Protein AF-A0AAV5K0D1-F1 (afdb_monomer_lite)

Sequence (160 aa):
MSKRVLFLLLCLNVVSYLVIAEPQTCPADLGRKCTDDSGEWEGEFFPGIPKIKYEGPPSKNPLAYKWYNAEEVILGKKMKDWLRFSVAFWHTFRGTGVDPFGAPTKYWPWEDGTNSLAMAKRRMRANFEFINKLGVDRWCFHDRDIAPDGKTLEVVKFNI

pLDDT: mean 83.52, std 20.27, range [37.0, 98.69]

Structure (mmCIF, N/CA/C/O backbone):
data_AF-A0AAV5K0D1-F1
#
_entry.id   AF-A0AAV5K0D1-F1
#
loop_
_atom_site.group_PDB
_atom_site.id
_atom_site.type_symbol
_atom_site.label_atom_id
_atom_site.label_alt_id
_atom_site.label_comp_id
_atom_site.label_asym_id
_atom_site.label_entity_id
_atom_site.label_seq_id
_atom_site.pdbx_PDB_ins_code
_atom_site.Cartn_x
_atom_site.Cartn_y
_atom_site.Cartn_z
_atom_site.occupancy
_atom_site.B_iso_or_equiv
_atom_site.auth_seq_id
_atom_site.auth_comp_id
_atom_site.auth_asym_id
_atom_site.auth_atom_id
_atom_site.pdbx_PDB_model_num
ATOM 1 N N . MET A 1 1 ? 34.242 -46.306 -30.121 1.00 53.66 1 MET A N 1
ATOM 2 C CA . MET A 1 1 ? 33.202 -45.588 -29.347 1.00 53.66 1 MET A CA 1
ATOM 3 C C . MET A 1 1 ? 32.221 -44.964 -30.331 1.00 53.66 1 MET A C 1
ATOM 5 O O . MET A 1 1 ? 32.626 -44.155 -31.153 1.00 53.66 1 MET A O 1
ATOM 9 N N . SER A 1 2 ? 30.987 -45.471 -30.375 1.00 57.00 2 SER A N 1
ATOM 10 C CA . SER A 1 2 ? 30.043 -45.241 -31.480 1.00 57.00 2 SER A CA 1
ATOM 11 C C . SER A 1 2 ? 29.502 -43.808 -31.495 1.00 57.00 2 SER A C 1
ATOM 13 O O . SER A 1 2 ? 29.051 -43.318 -30.462 1.00 57.00 2 SER A O 1
ATOM 15 N N . LYS A 1 3 ? 29.469 -43.169 -32.676 1.00 55.19 3 LYS A N 1
ATOM 16 C CA . LYS A 1 3 ? 28.874 -41.836 -32.927 1.00 55.19 3 LYS A CA 1
ATOM 17 C C . LYS A 1 3 ? 27.436 -41.698 -32.387 1.00 55.19 3 LYS A C 1
ATOM 19 O O . LYS A 1 3 ? 26.995 -40.591 -32.103 1.00 55.19 3 LYS A O 1
ATOM 24 N N . ARG A 1 4 ? 26.735 -42.821 -32.179 1.00 58.31 4 ARG A N 1
ATOM 25 C CA . ARG A 1 4 ? 25.405 -42.881 -31.551 1.00 58.31 4 ARG A CA 1
ATOM 26 C C . ARG A 1 4 ? 25.408 -42.475 -30.071 1.00 58.31 4 ARG A C 1
ATOM 28 O O . ARG A 1 4 ? 24.464 -41.833 -29.635 1.00 58.31 4 ARG A O 1
ATOM 35 N N . VAL A 1 5 ? 26.468 -42.784 -29.319 1.00 61.69 5 VAL A N 1
ATOM 36 C CA . VAL A 1 5 ? 26.582 -42.435 -27.887 1.00 61.69 5 VAL A CA 1
ATOM 37 C C . VAL A 1 5 ? 26.855 -40.939 -27.707 1.00 61.69 5 VAL A C 1
ATOM 39 O O . VAL A 1 5 ? 26.277 -40.311 -26.827 1.00 61.69 5 VAL A O 1
ATOM 42 N N . LEU A 1 6 ? 27.667 -40.348 -28.591 1.00 56.22 6 LEU A N 1
ATOM 43 C CA . LEU A 1 6 ? 27.947 -38.909 -28.580 1.00 56.22 6 LEU A CA 1
ATOM 44 C C . LEU A 1 6 ? 26.707 -38.079 -28.957 1.00 56.22 6 LEU A C 1
ATOM 46 O O . LEU A 1 6 ? 26.465 -37.040 -28.355 1.00 56.22 6 LEU A O 1
ATOM 50 N N . PHE A 1 7 ? 25.892 -38.561 -29.902 1.00 58.22 7 PHE A N 1
ATOM 51 C CA . PHE A 1 7 ? 24.636 -37.905 -30.280 1.00 58.22 7 PHE A CA 1
ATOM 52 C C . PHE A 1 7 ? 23.588 -37.973 -29.157 1.00 58.22 7 PHE A C 1
ATOM 54 O O . PHE A 1 7 ? 22.940 -36.976 -28.866 1.00 58.22 7 PHE A O 1
ATOM 61 N N . LEU A 1 8 ? 23.485 -39.110 -28.459 1.00 57.81 8 LEU A N 1
ATOM 62 C CA . LEU A 1 8 ? 22.631 -39.259 -27.273 1.00 57.81 8 LEU A CA 1
ATOM 63 C C . LEU A 1 8 ? 23.050 -38.325 -26.126 1.00 57.81 8 LEU A C 1
ATOM 65 O O . LEU A 1 8 ? 22.187 -37.709 -25.510 1.00 57.81 8 LEU A O 1
ATOM 69 N N . LEU A 1 9 ? 24.354 -38.164 -25.879 1.00 56.16 9 LEU A N 1
ATOM 70 C CA . LEU A 1 9 ? 24.883 -37.226 -24.877 1.00 56.16 9 LEU A CA 1
ATOM 71 C C . LEU A 1 9 ? 24.667 -35.753 -25.261 1.00 56.16 9 LEU A C 1
ATOM 73 O O . LEU A 1 9 ? 24.424 -34.926 -24.381 1.00 56.16 9 LEU A O 1
ATOM 77 N N . LEU A 1 10 ? 24.712 -35.418 -26.556 1.00 54.47 10 LEU A N 1
ATOM 78 C CA . LEU A 1 10 ? 24.355 -34.083 -27.047 1.00 54.47 10 LEU A CA 1
ATOM 79 C C . LEU A 1 10 ? 22.852 -33.812 -26.898 1.00 54.47 10 LEU A C 1
ATOM 81 O O . LEU A 1 10 ? 22.482 -32.746 -26.418 1.00 54.47 10 LEU A O 1
ATOM 85 N N . CYS A 1 11 ? 21.987 -34.776 -27.228 1.00 55.19 11 CYS A N 1
ATOM 86 C CA . CYS A 1 11 ? 20.545 -34.645 -27.012 1.00 55.19 11 CYS A CA 1
ATOM 87 C C . CYS A 1 11 ? 20.199 -34.512 -25.521 1.00 55.19 11 CYS A C 1
ATOM 89 O O . CYS A 1 11 ? 19.391 -33.661 -25.175 1.00 55.19 11 CYS A O 1
ATOM 91 N N . LEU A 1 12 ? 20.847 -35.277 -24.635 1.00 49.97 12 LEU A N 1
ATOM 92 C CA . LEU A 1 12 ? 20.669 -35.166 -23.180 1.00 49.97 12 LEU A CA 1
ATOM 93 C C . LEU A 1 12 ? 21.070 -33.786 -22.637 1.00 49.97 12 LEU A C 1
ATOM 95 O O . LEU A 1 12 ? 20.347 -33.247 -21.806 1.00 49.97 12 LEU A O 1
ATOM 99 N N . ASN A 1 13 ? 22.149 -33.183 -23.154 1.00 44.66 13 ASN A N 1
ATOM 100 C CA . ASN A 1 13 ? 22.523 -31.810 -22.795 1.00 44.66 13 ASN A CA 1
ATOM 101 C C . ASN A 1 13 ? 21.524 -30.768 -23.324 1.00 44.66 13 ASN A C 1
ATOM 103 O O . ASN A 1 13 ? 21.243 -29.795 -22.632 1.00 44.66 13 ASN A O 1
ATOM 107 N N . VAL A 1 14 ? 20.945 -30.973 -24.514 1.00 46.25 14 VAL A N 1
ATOM 108 C CA . VAL A 1 14 ? 19.903 -30.082 -25.062 1.00 46.25 14 VAL A CA 1
ATOM 109 C C . VAL A 1 14 ? 18.598 -30.187 -24.260 1.00 46.25 14 VAL A C 1
ATOM 111 O O . VAL A 1 14 ? 17.937 -29.174 -24.046 1.00 46.25 14 VAL A O 1
ATOM 114 N N . VAL A 1 15 ? 18.248 -31.372 -23.746 1.00 43.84 15 VAL A N 1
ATOM 115 C CA . VAL A 1 15 ? 17.055 -31.553 -22.897 1.00 43.84 15 VAL A CA 1
ATOM 116 C C . VAL A 1 15 ? 17.243 -30.951 -21.497 1.00 43.84 15 VAL A C 1
ATOM 118 O O . VAL A 1 15 ? 16.281 -30.440 -20.928 1.00 43.84 15 VAL A O 1
ATOM 121 N N . SER A 1 16 ? 18.463 -30.902 -20.953 1.00 40.19 16 SER A N 1
ATOM 122 C CA . SER A 1 16 ? 18.715 -30.247 -19.659 1.00 40.19 16 SER A CA 1
ATOM 123 C C . SER A 1 16 ? 18.693 -28.710 -19.699 1.00 40.19 16 SER A C 1
ATOM 125 O O . SER A 1 16 ? 18.704 -28.089 -18.641 1.00 40.19 16 SER A O 1
ATOM 127 N N . TYR A 1 17 ? 18.598 -28.084 -20.880 1.00 37.00 17 TYR A N 1
ATOM 128 C CA . TYR A 1 17 ? 18.361 -26.636 -21.011 1.00 37.00 17 TYR A CA 1
ATOM 129 C C . TYR A 1 17 ? 16.872 -26.248 -21.079 1.00 37.00 17 TYR A C 1
ATOM 131 O O . TYR A 1 17 ? 16.560 -25.066 -21.193 1.00 37.00 17 TYR A O 1
ATOM 139 N N . LEU A 1 18 ? 15.941 -27.205 -20.989 1.00 40.44 18 LEU A N 1
ATOM 140 C CA . LEU A 1 18 ? 14.499 -26.954 -21.138 1.00 40.44 18 LEU A CA 1
ATOM 141 C C . LEU A 1 18 ? 13.731 -26.713 -19.827 1.00 40.44 18 LEU A C 1
ATOM 143 O O . LEU A 1 18 ? 12.504 -26.701 -19.843 1.00 40.44 18 LEU A O 1
ATOM 147 N N . VAL A 1 19 ? 14.408 -26.481 -18.698 1.00 46.19 19 VAL A N 1
ATOM 148 C CA . VAL A 1 19 ? 13.727 -26.171 -17.428 1.00 46.19 19 VAL A CA 1
ATOM 149 C C . VAL A 1 19 ? 14.416 -25.023 -16.697 1.00 46.19 19 VAL A C 1
ATOM 151 O O . VAL A 1 19 ? 15.025 -25.221 -15.655 1.00 46.19 19 VAL A O 1
ATOM 154 N N . ILE A 1 20 ? 14.309 -23.804 -17.230 1.00 45.50 20 ILE A N 1
ATOM 155 C CA . ILE A 1 20 ? 14.331 -22.590 -16.401 1.00 45.50 20 ILE A CA 1
ATOM 156 C C . ILE A 1 20 ? 13.310 -21.601 -16.970 1.00 45.50 20 ILE A C 1
ATOM 158 O O . ILE A 1 20 ? 13.575 -20.967 -17.987 1.00 45.50 20 ILE A O 1
ATOM 162 N N . ALA A 1 21 ? 12.151 -21.509 -16.309 1.00 41.06 21 ALA A N 1
ATOM 163 C CA . ALA A 1 21 ? 11.478 -20.266 -15.903 1.00 41.06 21 ALA A CA 1
ATOM 164 C C . ALA A 1 21 ? 10.037 -20.584 -15.443 1.00 41.06 21 ALA A C 1
ATOM 166 O O . ALA A 1 21 ? 9.088 -20.459 -16.212 1.00 41.06 21 ALA A O 1
ATOM 167 N N . GLU A 1 22 ? 9.852 -20.998 -14.188 1.00 46.78 22 GLU A N 1
ATOM 168 C CA . GLU A 1 22 ? 8.573 -20.742 -13.507 1.00 46.78 22 GLU A CA 1
ATOM 169 C C . GLU A 1 22 ? 8.584 -19.308 -12.940 1.00 46.78 22 GLU A C 1
ATOM 171 O O . GLU A 1 22 ? 9.651 -18.850 -12.517 1.00 46.78 22 GLU A O 1
ATOM 176 N N . PRO A 1 23 ? 7.431 -18.629 -12.779 1.00 42.94 23 PRO A N 1
ATOM 177 C CA . PRO A 1 23 ? 6.163 -18.766 -13.501 1.00 42.94 23 PRO A CA 1
ATOM 178 C C . PRO A 1 23 ? 5.678 -17.420 -14.090 1.00 42.94 23 PRO A C 1
ATOM 180 O O . PRO A 1 23 ? 6.093 -16.341 -13.668 1.00 42.94 23 PRO A O 1
ATOM 183 N N . GLN A 1 24 ? 4.743 -17.472 -15.048 1.00 46.12 24 GLN A N 1
ATOM 184 C CA . GLN A 1 24 ? 3.956 -16.301 -15.459 1.00 46.12 24 GLN A CA 1
ATOM 185 C C . GLN A 1 24 ? 3.252 -15.696 -14.238 1.00 46.12 24 GLN A C 1
ATOM 187 O O . GLN A 1 24 ? 2.357 -16.309 -13.658 1.00 46.12 24 GLN A O 1
ATOM 192 N N . THR A 1 25 ? 3.610 -14.481 -13.850 1.00 47.53 25 THR A N 1
ATOM 193 C CA . THR A 1 25 ? 2.955 -13.780 -12.744 1.00 47.53 25 THR A CA 1
ATOM 194 C C . THR A 1 25 ? 1.712 -13.025 -13.221 1.00 47.53 25 THR A C 1
ATOM 196 O O . THR A 1 25 ? 1.707 -11.810 -13.402 1.00 47.53 25 THR A O 1
ATOM 199 N N . CYS A 1 26 ? 0.603 -13.751 -13.352 1.00 53.09 26 CYS A N 1
ATOM 200 C CA . CYS A 1 26 ? -0.760 -13.266 -13.079 1.00 53.09 26 CYS A CA 1
ATOM 201 C C . CYS A 1 26 ? -1.653 -14.482 -12.777 1.00 53.09 26 CYS A C 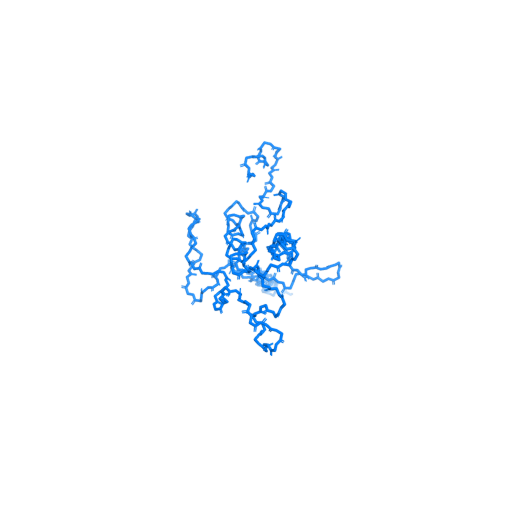1
ATOM 203 O O . CYS A 1 26 ? -1.458 -15.480 -13.468 1.00 53.09 26 CYS A O 1
ATOM 205 N N . PRO A 1 27 ? -2.691 -14.427 -11.912 1.00 47.50 27 PRO A N 1
ATOM 206 C CA . PRO A 1 27 ? -3.287 -13.266 -11.235 1.00 47.50 27 PRO A CA 1
ATOM 207 C C . PRO A 1 27 ? -3.487 -13.485 -9.718 1.00 47.50 27 PRO A C 1
ATOM 209 O O . PRO A 1 27 ? -3.184 -14.542 -9.174 1.00 47.50 27 PRO A O 1
ATOM 212 N N . ALA A 1 28 ? -4.058 -12.481 -9.045 1.00 48.06 28 ALA A N 1
ATOM 213 C CA . ALA A 1 28 ? -4.620 -12.609 -7.697 1.00 48.06 28 ALA A CA 1
ATOM 214 C C . ALA A 1 28 ? -6.065 -13.180 -7.690 1.00 48.06 28 ALA A C 1
ATOM 216 O O . ALA A 1 28 ? -6.745 -13.125 -6.675 1.00 48.06 28 ALA A O 1
ATOM 217 N N . ASP A 1 29 ? -6.529 -13.774 -8.794 1.00 43.62 29 ASP A N 1
ATOM 218 C CA . ASP A 1 29 ? -7.750 -14.589 -8.857 1.00 43.62 29 ASP A CA 1
ATOM 219 C C . ASP A 1 29 ? -7.526 -15.770 -9.819 1.00 43.62 29 ASP A C 1
ATOM 221 O O . ASP A 1 29 ? -6.992 -15.607 -10.919 1.00 43.62 29 ASP A O 1
ATOM 225 N N . LEU A 1 30 ? -7.884 -16.973 -9.377 1.00 47.47 30 LEU A N 1
ATOM 226 C CA . LEU A 1 30 ? -7.533 -18.279 -9.944 1.00 47.47 30 LEU A CA 1
ATOM 227 C C . LEU A 1 30 ? -8.359 -18.614 -11.201 1.00 47.47 30 LEU A C 1
ATOM 229 O O . LEU A 1 30 ? -9.084 -19.607 -11.230 1.00 47.47 30 LEU A O 1
ATOM 233 N N . GLY A 1 31 ? -8.262 -17.811 -12.263 1.00 44.62 31 GLY A N 1
ATOM 234 C CA . GLY A 1 31 ? -8.955 -18.158 -13.511 1.00 44.62 31 GLY A CA 1
ATOM 235 C C . GLY A 1 31 ? -8.825 -17.221 -14.706 1.00 44.62 31 GLY A C 1
ATOM 236 O O . GLY A 1 31 ? -9.301 -17.574 -15.785 1.00 44.62 31 GLY A O 1
ATOM 237 N N . ARG A 1 32 ? -8.198 -16.048 -14.576 1.00 46.78 32 ARG A N 1
ATOM 238 C CA . ARG A 1 32 ? -8.077 -15.097 -15.695 1.00 46.78 32 ARG A CA 1
ATOM 239 C C . ARG A 1 32 ? -6.662 -15.085 -16.261 1.00 46.78 32 ARG A C 1
ATOM 241 O O . ARG A 1 32 ? -5.693 -15.100 -15.517 1.00 46.78 32 ARG A O 1
ATOM 248 N N . LYS A 1 33 ? -6.528 -15.074 -17.589 1.00 47.94 33 LYS A N 1
ATOM 249 C CA . LYS A 1 33 ? -5.235 -14.806 -18.240 1.00 47.94 33 LYS A CA 1
ATOM 250 C C . LYS A 1 33 ? -4.817 -13.374 -17.896 1.00 47.94 33 LYS A C 1
ATOM 252 O O . LYS A 1 33 ? -5.695 -12.535 -17.711 1.00 47.94 33 LYS A O 1
ATOM 257 N N . CYS A 1 34 ? -3.510 -13.102 -17.822 1.00 52.69 34 CYS A N 1
ATOM 258 C CA . CYS A 1 34 ? -3.009 -11.729 -17.896 1.00 52.69 34 CYS A CA 1
ATOM 259 C C . CYS A 1 34 ? -3.725 -11.069 -19.079 1.00 52.69 34 CYS A C 1
ATOM 261 O O . CYS A 1 34 ? -3.562 -11.535 -20.208 1.00 52.69 34 CYS A O 1
ATOM 263 N N . THR A 1 35 ? -4.605 -10.105 -18.818 1.00 48.97 35 THR A N 1
ATOM 264 C CA . THR A 1 35 ? -5.247 -9.349 -19.888 1.00 48.97 35 THR A CA 1
ATOM 265 C C . THR A 1 35 ? -4.153 -8.705 -20.730 1.00 48.97 35 THR A C 1
ATOM 267 O O . THR A 1 35 ? -3.051 -8.441 -20.242 1.00 48.97 35 THR A O 1
ATOM 270 N N . ASP A 1 36 ? -4.442 -8.596 -22.021 1.00 50.06 36 ASP A N 1
ATOM 271 C CA . ASP A 1 36 ? -3.549 -8.084 -23.052 1.00 50.06 36 ASP A CA 1
ATOM 272 C C . ASP A 1 36 ? -2.960 -6.700 -22.708 1.00 50.06 36 ASP A C 1
ATOM 274 O O . ASP A 1 36 ? -3.312 -6.047 -21.722 1.00 50.06 36 ASP A O 1
ATOM 278 N N . ASP A 1 37 ? -2.042 -6.230 -23.549 1.00 51.62 37 ASP A N 1
ATOM 279 C CA . ASP A 1 37 ? -1.325 -4.957 -23.400 1.00 51.62 37 ASP A CA 1
ATOM 280 C C . ASP A 1 37 ? -2.239 -3.706 -23.320 1.00 51.62 37 ASP A C 1
ATOM 282 O O . ASP A 1 37 ? -1.735 -2.584 -23.218 1.00 51.62 37 ASP A O 1
ATOM 286 N N . SER A 1 38 ? -3.573 -3.866 -23.323 1.00 54.81 38 SER A N 1
ATOM 287 C CA . SER A 1 38 ? -4.564 -2.822 -23.020 1.00 54.81 38 SER A CA 1
ATOM 288 C C . SER A 1 38 ? -4.339 -2.162 -21.660 1.00 54.81 38 SER A C 1
ATOM 290 O O . SER A 1 38 ? -4.730 -1.014 -21.444 1.00 54.81 38 SER A O 1
ATOM 292 N N . GLY A 1 39 ? -3.677 -2.861 -20.732 1.00 56.03 39 GLY A N 1
ATOM 293 C CA . GLY A 1 39 ? -3.391 -2.344 -19.403 1.00 56.03 39 GLY A CA 1
ATOM 294 C C . GLY A 1 39 ? -4.628 -2.248 -18.512 1.00 56.03 39 GLY A C 1
ATOM 295 O O . GLY A 1 39 ? -4.539 -1.599 -17.464 1.00 56.03 39 GLY A O 1
ATOM 296 N N . GLU A 1 40 ? -5.747 -2.872 -18.880 1.00 55.53 40 GLU A N 1
ATOM 297 C CA . GLU A 1 40 ? -6.942 -2.998 -18.045 1.00 55.53 40 GLU A CA 1
ATOM 298 C C . GLU A 1 40 ? -6.808 -4.215 -17.121 1.00 55.53 40 GLU A C 1
ATOM 300 O O . GLU A 1 40 ? -6.547 -5.330 -17.562 1.00 55.53 40 GLU A O 1
ATOM 305 N N . TRP A 1 41 ? -6.924 -3.993 -15.808 1.00 67.19 41 TRP A N 1
ATOM 306 C CA . TRP A 1 41 ? -6.848 -5.047 -14.795 1.00 67.19 41 TRP A CA 1
ATOM 307 C C . TRP A 1 41 ? -8.234 -5.279 -14.206 1.00 67.19 41 TRP A C 1
ATOM 309 O O . TRP A 1 41 ? -8.809 -4.361 -13.620 1.00 67.19 41 TRP A O 1
ATOM 319 N N . GLU A 1 42 ? -8.736 -6.506 -14.314 1.00 67.19 42 GLU A N 1
ATOM 320 C CA . GLU A 1 42 ? -10.002 -6.909 -13.708 1.00 67.19 42 GLU A CA 1
ATOM 321 C C . GLU A 1 42 ? -9.772 -7.822 -12.498 1.00 67.19 42 GLU A C 1
ATOM 323 O O . GLU A 1 42 ? -9.509 -9.017 -12.652 1.00 67.19 42 GLU A O 1
ATOM 328 N N . GLY A 1 43 ? -9.924 -7.278 -11.289 1.00 78.25 43 GLY A N 1
ATOM 329 C CA . GLY A 1 43 ? -9.864 -8.035 -10.034 1.00 78.25 43 GLY A CA 1
ATOM 330 C C . GLY A 1 43 ? -9.217 -7.257 -8.888 1.00 78.25 43 GLY A C 1
ATOM 331 O O . GLY A 1 43 ? -8.737 -6.140 -9.070 1.00 78.25 43 GLY A O 1
ATOM 332 N N . GLU A 1 44 ? -9.180 -7.869 -7.706 1.00 88.12 44 GLU A N 1
ATOM 333 C CA . GLU A 1 44 ? -8.453 -7.356 -6.537 1.00 88.12 44 GLU A CA 1
ATOM 334 C C . GLU A 1 44 ? -7.065 -8.002 -6.443 1.00 88.12 44 GLU A C 1
ATOM 336 O O . GLU A 1 44 ? -6.914 -9.191 -6.710 1.00 88.12 44 GLU A O 1
ATOM 341 N N . PHE A 1 45 ? -6.050 -7.246 -6.030 1.00 91.88 45 PHE A N 1
ATOM 342 C CA . PHE A 1 45 ? -4.721 -7.766 -5.692 1.00 91.88 45 PHE A CA 1
ATOM 343 C C . PHE A 1 45 ? -4.680 -8.423 -4.310 1.00 91.88 45 PHE A C 1
ATOM 345 O O . PHE A 1 45 ? -3.823 -9.273 -4.068 1.00 91.88 45 PHE A O 1
ATOM 352 N N . PHE A 1 46 ? -5.590 -8.045 -3.408 1.00 94.19 46 PHE A N 1
ATOM 353 C CA . PHE A 1 46 ? -5.682 -8.575 -2.045 1.00 94.19 46 PHE A CA 1
ATOM 354 C C . PHE A 1 46 ? -7.068 -9.183 -1.777 1.00 94.19 46 PHE A C 1
ATOM 356 O O . PHE A 1 46 ? -7.786 -8.693 -0.893 1.00 94.19 46 PHE A O 1
ATOM 363 N N . PRO A 1 47 ? -7.479 -10.221 -2.529 1.00 92.75 47 PRO A N 1
ATOM 364 C CA . PRO A 1 47 ? -8.800 -10.824 -2.377 1.00 92.75 47 PRO A CA 1
ATOM 365 C C . PRO A 1 47 ? -9.015 -11.323 -0.944 1.00 92.75 47 PRO A C 1
ATOM 367 O O . PRO A 1 47 ? -8.105 -11.836 -0.292 1.00 92.75 47 PRO A O 1
ATOM 370 N N . GLY A 1 48 ? -10.231 -11.150 -0.429 1.00 92.75 48 GLY A N 1
ATOM 371 C CA . GLY A 1 48 ? -10.596 -11.581 0.925 1.00 92.75 48 GLY A CA 1
ATOM 372 C C . GLY A 1 48 ? -10.068 -10.691 2.056 1.00 92.75 48 GLY A C 1
ATOM 373 O O . GLY A 1 48 ? -10.435 -10.908 3.209 1.00 92.75 48 GLY A O 1
ATOM 374 N N . ILE A 1 49 ? -9.266 -9.664 1.754 1.00 96.50 49 ILE A N 1
ATOM 375 C CA . ILE A 1 49 ? -8.853 -8.655 2.735 1.00 96.50 49 ILE A CA 1
ATOM 376 C C . ILE A 1 49 ? -9.817 -7.465 2.655 1.00 96.50 49 ILE A C 1
ATOM 378 O O . ILE A 1 49 ? -9.763 -6.704 1.686 1.00 96.50 49 ILE A O 1
ATOM 382 N N . PRO A 1 50 ? -10.703 -7.267 3.647 1.00 95.94 50 PRO A N 1
ATOM 383 C CA . PRO A 1 50 ? -11.562 -6.094 3.676 1.00 95.94 50 PRO A CA 1
ATOM 384 C C . PRO A 1 50 ? -10.757 -4.845 4.054 1.00 95.94 50 PRO A C 1
ATOM 386 O O . PRO A 1 50 ? -9.610 -4.918 4.500 1.00 95.94 50 PRO A O 1
ATOM 389 N N . LYS A 1 51 ? -11.392 -3.675 3.951 1.00 97.75 51 LYS A N 1
ATOM 390 C CA . LYS A 1 51 ? -10.853 -2.461 4.570 1.00 97.75 51 LYS A CA 1
ATOM 391 C C . LYS A 1 51 ? -10.700 -2.671 6.081 1.00 97.75 51 LYS A C 1
ATOM 393 O O . LYS A 1 51 ? -11.669 -3.040 6.747 1.00 97.75 51 LYS A O 1
ATOM 398 N N . ILE A 1 52 ? -9.503 -2.423 6.602 1.00 98.44 52 ILE A N 1
ATOM 399 C CA . ILE A 1 52 ? -9.140 -2.614 8.004 1.00 98.44 52 ILE A CA 1
ATOM 400 C C . ILE A 1 52 ? -9.881 -1.583 8.852 1.00 98.44 52 ILE A C 1
ATOM 402 O O . ILE A 1 52 ? -9.802 -0.375 8.618 1.00 98.44 52 ILE A O 1
ATOM 406 N N . LYS A 1 53 ? -10.633 -2.073 9.838 1.00 97.94 53 LYS A N 1
ATOM 407 C CA . LYS A 1 53 ? -11.450 -1.255 10.740 1.00 97.94 53 LYS A CA 1
ATOM 408 C C . LYS A 1 53 ? -10.829 -1.203 12.126 1.00 97.94 53 LYS A C 1
ATOM 410 O O . LYS A 1 53 ? -10.041 -2.069 12.496 1.00 97.94 53 LYS A O 1
ATOM 415 N N . TYR A 1 54 ? -11.211 -0.195 12.899 1.00 98.50 54 TYR A N 1
ATOM 416 C CA . TYR A 1 54 ? -10.928 -0.156 14.326 1.00 98.50 54 TYR A CA 1
ATOM 417 C C . TYR A 1 54 ? -11.933 -1.025 15.095 1.00 98.50 54 TYR A C 1
ATOM 419 O O . TYR A 1 54 ? -13.138 -0.880 14.907 1.00 98.50 54 TYR A O 1
ATOM 427 N N . GLU A 1 55 ? -11.431 -1.907 15.961 1.00 98.62 55 GLU A N 1
ATOM 428 C CA . GLU A 1 55 ? -12.232 -2.777 16.842 1.00 98.62 55 GLU A CA 1
ATOM 429 C C . GLU A 1 55 ? -11.849 -2.648 18.331 1.00 98.62 55 GLU A C 1
ATOM 431 O O . GLU A 1 55 ? -12.495 -3.238 19.195 1.00 98.62 55 GLU A O 1
ATOM 436 N N . GLY A 1 56 ? -10.809 -1.871 18.647 1.00 98.31 56 GLY A N 1
ATOM 437 C CA . GLY A 1 56 ? -10.373 -1.601 20.018 1.00 98.31 56 GLY A CA 1
ATOM 438 C C . GLY A 1 56 ? -9.460 -2.665 20.655 1.00 98.31 56 GLY A C 1
ATOM 439 O O . GLY A 1 56 ? -9.256 -3.747 20.094 1.00 98.31 56 GLY A O 1
ATOM 440 N N . PRO A 1 57 ? -8.883 -2.371 21.841 1.00 98.06 57 PRO A N 1
ATOM 441 C CA . PRO A 1 57 ? -7.854 -3.200 22.485 1.00 98.06 57 PRO A CA 1
ATOM 442 C C . PRO A 1 57 ? -8.225 -4.663 22.779 1.00 98.06 57 PRO A C 1
ATOM 444 O O . PRO A 1 57 ? -7.344 -5.519 22.673 1.00 98.06 57 PRO A O 1
ATOM 447 N N . PRO A 1 58 ? -9.482 -5.004 23.126 1.00 9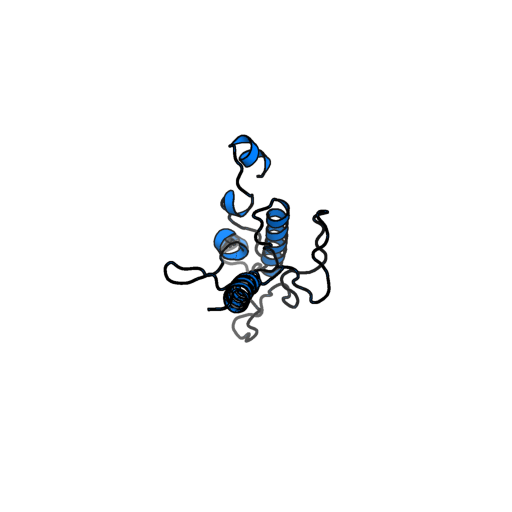8.25 58 PRO A N 1
ATOM 448 C CA . PRO A 1 58 ? -9.860 -6.393 23.389 1.00 98.25 58 PRO A CA 1
ATOM 449 C C . PRO A 1 58 ? -9.907 -7.284 22.140 1.00 98.25 58 PRO A C 1
ATOM 451 O O . PRO A 1 58 ? -9.911 -8.511 22.285 1.00 98.25 58 PRO A O 1
ATOM 454 N N . SER A 1 59 ? -9.962 -6.701 20.933 1.00 98.25 59 SER A N 1
ATOM 455 C CA . SER A 1 59 ? -10.132 -7.464 19.694 1.00 98.25 59 SER A CA 1
ATOM 456 C C . SER A 1 59 ? -9.008 -8.479 19.484 1.00 98.25 59 SER A C 1
ATOM 458 O O . SER A 1 59 ? -7.817 -8.189 19.635 1.00 98.25 59 SER A O 1
ATOM 460 N N . LYS A 1 60 ? -9.409 -9.690 19.086 1.00 98.00 60 LYS A N 1
ATOM 461 C CA . LYS A 1 60 ? -8.512 -10.774 18.667 1.00 98.00 60 LYS A CA 1
ATOM 462 C C . LYS A 1 60 ? -8.410 -10.904 17.148 1.00 98.00 60 LYS A C 1
ATOM 464 O O . LYS A 1 60 ? -7.601 -11.697 16.678 1.00 98.00 60 LYS A O 1
ATOM 469 N N . ASN A 1 61 ? -9.187 -10.132 16.384 1.00 97.81 61 ASN A N 1
ATOM 470 C CA . ASN A 1 61 ? -9.145 -10.155 14.926 1.00 97.81 61 ASN A CA 1
ATOM 471 C C . ASN A 1 61 ? -7.788 -9.616 14.449 1.00 97.81 61 ASN A C 1
ATOM 473 O O . ASN A 1 61 ? -7.511 -8.440 14.681 1.00 97.81 61 ASN A O 1
ATOM 477 N N . PRO A 1 62 ? -6.922 -10.402 13.786 1.00 97.19 62 PRO A N 1
ATOM 478 C CA . PRO A 1 62 ? -5.625 -9.908 13.329 1.00 97.19 62 PRO A CA 1
ATOM 479 C C . PRO A 1 62 ? -5.753 -8.774 12.298 1.00 97.19 62 PRO A C 1
ATOM 481 O O . PRO A 1 62 ? -4.920 -7.870 12.307 1.00 97.19 62 PRO A O 1
ATOM 484 N N . LEU A 1 63 ? -6.827 -8.746 11.502 1.00 97.81 63 LEU A N 1
ATOM 485 C CA . LEU A 1 63 ? -7.087 -7.768 10.436 1.00 97.81 63 LEU A CA 1
ATOM 486 C C . LEU A 1 63 ? -7.966 -6.593 10.903 1.00 97.81 63 LEU A C 1
ATOM 488 O O . LEU A 1 63 ? -8.867 -6.140 10.200 1.00 97.81 63 LEU A O 1
ATOM 492 N N . ALA A 1 64 ? -7.684 -6.091 12.104 1.00 98.44 64 ALA A N 1
ATOM 493 C CA . ALA A 1 64 ? -8.321 -4.911 12.680 1.00 98.44 64 ALA A CA 1
ATOM 494 C C . ALA A 1 64 ? -7.308 -4.053 13.446 1.00 98.44 64 ALA A C 1
ATOM 496 O O . ALA A 1 64 ? -6.353 -4.569 14.038 1.00 98.44 64 ALA A O 1
ATOM 497 N N . TYR A 1 65 ? -7.531 -2.744 13.491 1.00 98.62 65 TYR A N 1
ATOM 498 C CA . TYR A 1 65 ? -6.806 -1.845 14.377 1.00 98.62 65 TYR A CA 1
ATOM 499 C C . TYR A 1 65 ? -7.337 -1.965 15.807 1.00 98.62 65 TYR A C 1
ATOM 501 O O . TYR A 1 65 ? -8.540 -1.905 16.050 1.00 98.62 65 TYR A O 1
ATOM 509 N N . LYS A 1 66 ? -6.419 -2.099 16.767 1.00 98.69 66 LYS A N 1
ATOM 510 C CA . LYS A 1 66 ? -6.746 -2.164 18.202 1.00 98.69 66 LYS A CA 1
ATOM 511 C C . LYS A 1 66 ? -6.579 -0.820 18.900 1.00 98.69 66 LYS A C 1
ATOM 513 O O . LYS A 1 66 ? -7.260 -0.542 19.875 1.00 98.69 66 LYS A O 1
ATOM 518 N N . TRP A 1 67 ? -5.691 0.015 18.368 1.00 98.25 67 TRP A N 1
ATOM 519 C CA . TRP A 1 67 ? -5.315 1.296 18.966 1.00 98.25 67 TRP A CA 1
ATOM 520 C C . TRP A 1 67 ? -5.455 2.468 18.006 1.00 98.25 67 TRP A C 1
ATOM 522 O O . TRP A 1 67 ? -5.698 3.584 18.436 1.00 98.25 67 TRP A O 1
ATOM 532 N N . TYR A 1 68 ? -5.324 2.219 16.704 1.00 98.44 68 TYR A N 1
ATOM 533 C CA . TYR A 1 68 ? -5.463 3.268 15.710 1.00 98.44 68 TYR A CA 1
ATOM 534 C C . TYR A 1 68 ? -6.931 3.446 15.318 1.00 98.44 68 TYR A C 1
ATOM 536 O O . TYR A 1 68 ? -7.474 2.661 14.540 1.00 98.44 68 TYR A O 1
ATOM 544 N N . ASN A 1 69 ? -7.562 4.488 15.854 1.00 98.38 69 ASN A N 1
ATOM 545 C CA . ASN A 1 69 ? -8.855 4.979 15.400 1.00 98.38 69 ASN A CA 1
ATOM 546 C C . ASN A 1 69 ? -8.654 6.321 14.689 1.00 98.38 69 ASN A C 1
ATOM 548 O O . ASN A 1 69 ? -8.474 7.352 15.329 1.00 98.38 69 ASN A O 1
ATOM 552 N N . ALA A 1 70 ? -8.701 6.315 13.355 1.00 98.12 70 ALA A N 1
ATOM 553 C CA . ALA A 1 70 ? -8.409 7.490 12.532 1.00 98.12 70 ALA A CA 1
ATOM 554 C C . ALA A 1 70 ? -9.232 8.742 12.903 1.00 98.12 70 ALA A C 1
ATOM 556 O O . ALA A 1 70 ? -8.736 9.857 12.737 1.00 98.12 70 ALA A O 1
ATOM 557 N N . GLU A 1 71 ? -10.458 8.562 13.405 1.00 98.12 71 GLU A N 1
ATOM 558 C CA . GLU A 1 71 ? -11.391 9.642 13.743 1.00 98.12 71 GLU A CA 1
ATOM 559 C C . GLU A 1 71 ? -11.368 10.038 15.228 1.00 98.12 71 GLU A C 1
ATOM 561 O O . GLU A 1 71 ? -11.996 11.030 15.599 1.00 98.12 71 GLU A O 1
ATOM 566 N N . GLU A 1 72 ? -10.634 9.311 16.076 1.00 98.44 72 GLU A N 1
ATOM 567 C CA . GLU A 1 72 ? -10.483 9.658 17.489 1.00 98.44 72 GLU A CA 1
ATOM 568 C C . GLU A 1 72 ? -9.748 10.991 17.640 1.00 98.44 72 GLU A C 1
ATOM 570 O O . GLU A 1 72 ? -8.684 11.208 17.054 1.00 98.44 72 GLU A O 1
ATOM 575 N N . VAL A 1 73 ? -10.325 11.896 18.431 1.00 98.62 73 VAL A N 1
ATOM 576 C CA . VAL A 1 73 ? -9.775 13.229 18.677 1.00 98.62 73 VAL A CA 1
ATOM 577 C C . VAL A 1 73 ? -8.896 13.194 19.922 1.00 98.62 73 VAL A C 1
ATOM 579 O O . VAL A 1 73 ? -9.385 13.014 21.033 1.00 98.62 73 VAL A O 1
ATOM 582 N N . ILE A 1 74 ? -7.601 13.448 19.737 1.00 98.25 74 ILE A N 1
ATOM 583 C CA . ILE A 1 74 ? -6.615 13.600 20.808 1.00 98.25 74 ILE A CA 1
ATOM 584 C C . ILE A 1 74 ? -6.154 15.051 20.830 1.00 98.25 74 ILE A C 1
ATOM 586 O O . ILE A 1 74 ? -5.615 15.554 19.840 1.00 98.25 74 ILE A O 1
ATOM 590 N N . LEU A 1 75 ? -6.358 15.720 21.969 1.00 98.19 75 LEU A N 1
ATOM 591 C CA . LEU A 1 75 ? -5.943 17.112 22.184 1.00 98.19 75 LEU A CA 1
ATOM 592 C C . LEU A 1 75 ? -6.404 18.046 21.044 1.00 98.19 75 LEU A C 1
ATOM 594 O O . LEU A 1 75 ? -5.644 18.871 20.545 1.00 98.19 75 LEU A O 1
ATOM 598 N N . GLY A 1 76 ? -7.652 17.873 20.591 1.00 98.25 76 GLY A N 1
ATOM 599 C CA . GLY A 1 76 ? -8.272 18.712 19.559 1.00 98.25 76 GLY A CA 1
ATOM 600 C C . GLY A 1 76 ? -7.925 18.365 18.105 1.00 98.25 76 GLY A C 1
ATOM 601 O O . GLY A 1 76 ? -8.375 19.068 17.204 1.00 98.25 76 GLY A O 1
ATOM 602 N N . LYS A 1 77 ? -7.169 17.292 17.836 1.00 98.50 77 LYS A N 1
ATOM 603 C CA . LYS A 1 77 ? -6.834 16.842 16.473 1.00 98.50 77 LYS A CA 1
ATOM 604 C C . LYS A 1 77 ? -7.069 15.337 16.315 1.00 98.50 77 LYS A C 1
ATOM 606 O O . LYS A 1 77 ? -6.815 14.569 17.241 1.00 98.50 77 LYS A O 1
ATOM 611 N N . LYS A 1 78 ? -7.557 14.905 15.146 1.00 98.56 78 LYS A N 1
ATOM 612 C CA . LYS A 1 78 ? -7.796 13.481 14.863 1.00 98.56 78 LYS A CA 1
ATOM 613 C C . LYS A 1 78 ? -6.480 12.700 14.840 1.00 98.56 78 LYS A C 1
ATOM 615 O O . LYS A 1 78 ? -5.464 13.221 14.376 1.00 98.56 78 LYS A O 1
ATOM 620 N N . MET A 1 79 ? -6.479 11.441 15.278 1.00 98.62 79 MET A N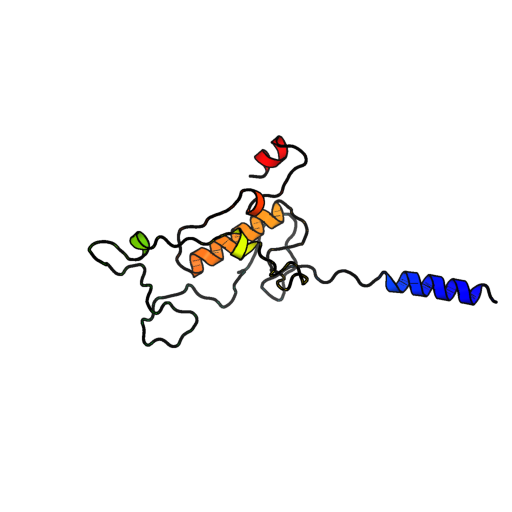 1
ATOM 621 C CA . MET A 1 79 ? -5.278 10.590 15.269 1.00 98.62 79 MET A CA 1
ATOM 622 C C . MET A 1 79 ? -4.601 10.532 13.896 1.00 98.62 79 MET A C 1
ATOM 624 O O . MET A 1 79 ? -3.374 10.601 13.816 1.00 98.62 79 MET A O 1
ATOM 628 N N . LYS A 1 80 ? -5.378 10.447 12.807 1.00 98.25 80 LYS A N 1
ATOM 629 C CA . LYS A 1 80 ? -4.827 10.413 11.441 1.00 98.25 80 LYS A CA 1
ATOM 630 C C . LYS A 1 80 ? -4.004 11.659 11.095 1.00 98.25 80 LYS A C 1
ATOM 632 O O . LYS A 1 80 ? -2.982 11.555 10.423 1.00 98.25 80 LYS A O 1
ATOM 637 N N . ASP A 1 81 ? -4.399 12.818 11.621 1.00 98.12 81 ASP A N 1
ATOM 638 C CA . ASP A 1 81 ? -3.728 14.097 11.377 1.00 98.12 81 ASP A CA 1
ATOM 639 C C . ASP A 1 81 ? -2.480 14.272 12.255 1.00 98.12 81 ASP A C 1
ATOM 641 O O . ASP A 1 81 ? -1.572 15.026 11.898 1.00 98.12 81 ASP A O 1
ATOM 645 N N . TRP A 1 82 ? -2.424 13.580 13.398 1.00 98.31 82 TRP A N 1
ATOM 646 C CA . TRP A 1 82 ? -1.219 13.465 14.221 1.00 98.31 82 TRP A CA 1
ATOM 647 C C . TRP A 1 82 ? -0.188 12.540 13.582 1.00 98.31 82 TRP A C 1
ATOM 649 O O . TRP A 1 82 ? 0.959 12.933 13.392 1.00 98.31 82 TRP A O 1
ATOM 659 N N . LEU A 1 83 ? -0.604 11.314 13.268 1.00 98.00 83 LEU A N 1
ATOM 660 C CA . LEU A 1 83 ? 0.304 10.230 12.899 1.00 98.00 83 LEU A CA 1
ATOM 661 C C . LEU A 1 83 ? 0.733 10.311 11.439 1.00 98.00 83 LEU A C 1
ATOM 663 O O . LEU A 1 83 ? 1.894 10.053 11.136 1.00 98.00 83 LEU A O 1
ATOM 667 N N . ARG A 1 84 ? -0.189 10.692 10.542 1.00 97.94 84 ARG A N 1
ATOM 668 C CA . ARG A 1 84 ? 0.083 10.911 9.113 1.00 97.94 84 ARG A CA 1
ATOM 669 C C . ARG A 1 84 ? 0.846 9.738 8.488 1.00 97.94 84 ARG A C 1
ATOM 671 O O . ARG A 1 84 ? 1.835 9.948 7.785 1.00 97.94 84 ARG A O 1
ATOM 678 N N . PHE A 1 85 ? 0.404 8.513 8.790 1.00 98.56 85 PHE A N 1
ATOM 679 C CA . PHE A 1 85 ? 1.053 7.294 8.314 1.00 98.56 85 PHE A CA 1
ATOM 680 C C . PHE A 1 85 ? 1.233 7.313 6.799 1.00 98.56 85 PHE A C 1
ATOM 682 O O . PHE A 1 85 ? 0.378 7.823 6.083 1.00 98.56 85 PHE A O 1
ATOM 689 N N . SER A 1 86 ? 2.343 6.746 6.331 1.00 98.50 86 SER A N 1
ATOM 690 C CA . SER A 1 86 ? 2.687 6.655 4.916 1.00 98.50 86 SER A CA 1
ATOM 691 C C . SER A 1 86 ? 3.184 5.254 4.584 1.00 98.50 86 SER A C 1
ATOM 693 O O . SER A 1 86 ? 3.949 4.670 5.355 1.00 98.50 86 SER A O 1
ATOM 695 N N . VAL A 1 87 ? 2.767 4.718 3.439 1.00 98.62 87 VAL A N 1
ATOM 696 C CA . VAL A 1 87 ? 3.279 3.446 2.911 1.00 98.62 87 VAL A CA 1
ATOM 697 C C . VAL A 1 87 ? 4.538 3.695 2.078 1.00 98.62 87 VAL A C 1
ATOM 699 O O . VAL A 1 87 ? 4.524 4.464 1.118 1.00 98.62 87 VAL A O 1
ATOM 702 N N . ALA A 1 88 ? 5.638 3.027 2.427 1.00 98.62 88 ALA A N 1
ATOM 703 C CA . ALA A 1 88 ? 6.875 3.058 1.649 1.00 98.62 88 ALA A CA 1
ATOM 704 C C . ALA A 1 88 ? 6.772 2.112 0.442 1.00 98.62 88 ALA A C 1
ATOM 706 O O . ALA A 1 88 ? 6.717 0.887 0.607 1.00 98.62 88 ALA A O 1
ATOM 707 N N . PHE A 1 89 ? 6.752 2.666 -0.772 1.00 98.44 89 PHE A N 1
ATOM 708 C CA . PHE A 1 89 ? 6.491 1.903 -1.994 1.00 98.44 89 PHE A CA 1
ATOM 709 C C . PHE A 1 89 ? 7.585 0.863 -2.275 1.00 98.44 89 PHE A C 1
ATOM 711 O O . PHE A 1 89 ? 7.268 -0.287 -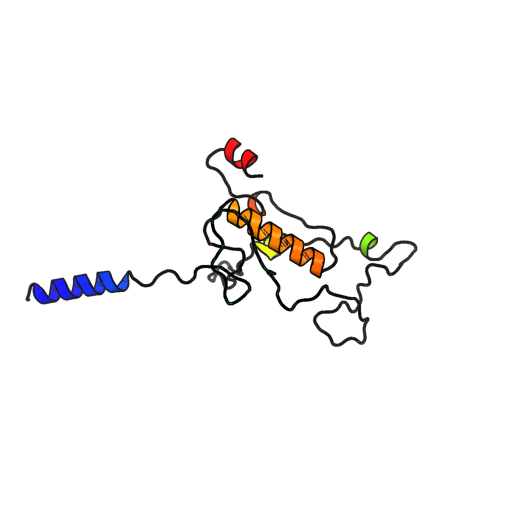2.578 1.00 98.44 89 PHE A O 1
ATOM 718 N N . TRP A 1 90 ? 8.863 1.228 -2.104 1.00 97.94 90 TRP A N 1
ATOM 719 C CA . TRP A 1 90 ? 10.009 0.342 -2.354 1.00 97.94 90 TRP A CA 1
ATOM 720 C C . TRP A 1 90 ? 9.939 -0.957 -1.541 1.00 97.94 90 TRP A C 1
ATOM 722 O O . TRP A 1 90 ? 10.090 -2.046 -2.088 1.00 97.94 90 TRP A O 1
ATOM 732 N N . HIS A 1 91 ? 9.648 -0.884 -0.241 1.00 97.88 91 HIS A N 1
ATOM 733 C CA . HIS A 1 91 ? 9.550 -2.089 0.585 1.00 97.88 91 HIS A CA 1
ATOM 734 C C . HIS A 1 91 ? 8.276 -2.892 0.317 1.00 97.88 91 HIS A C 1
ATOM 736 O O . HIS A 1 91 ? 8.319 -4.120 0.365 1.00 97.88 91 HIS A O 1
ATOM 742 N N . THR A 1 92 ? 7.163 -2.212 0.036 1.00 97.81 92 THR A N 1
ATOM 743 C CA . THR A 1 92 ? 5.840 -2.851 -0.035 1.00 97.81 92 THR A CA 1
ATOM 744 C C . THR A 1 92 ? 5.590 -3.515 -1.387 1.00 97.81 92 THR A C 1
ATOM 746 O O . THR A 1 92 ? 5.100 -4.639 -1.425 1.00 97.81 92 THR A O 1
ATOM 749 N N . PHE A 1 93 ? 5.959 -2.855 -2.491 1.00 96.81 93 PHE A N 1
ATOM 750 C CA . PHE A 1 93 ? 5.613 -3.304 -3.848 1.00 96.81 93 PHE A CA 1
ATOM 751 C C . PHE A 1 93 ? 6.813 -3.726 -4.694 1.00 96.81 93 PHE A C 1
ATOM 753 O O . PHE A 1 93 ? 6.609 -4.395 -5.702 1.00 96.81 93 PHE A O 1
ATOM 760 N N . ARG A 1 94 ? 8.049 -3.376 -4.302 1.00 95.12 94 ARG A N 1
ATOM 761 C CA . ARG A 1 94 ? 9.282 -3.791 -5.007 1.00 95.12 94 ARG A CA 1
ATOM 762 C C . ARG A 1 94 ? 10.124 -4.803 -4.229 1.00 95.12 94 ARG A C 1
ATOM 764 O O . ARG A 1 94 ? 10.910 -5.524 -4.833 1.00 95.12 94 ARG A O 1
ATOM 771 N N . GLY A 1 95 ? 9.976 -4.872 -2.906 1.00 95.12 95 GLY A N 1
ATOM 772 C CA . GLY A 1 95 ? 10.777 -5.745 -2.051 1.00 95.12 95 GLY A CA 1
ATOM 773 C C . GLY A 1 95 ? 10.520 -7.229 -2.319 1.00 95.12 95 GLY A C 1
ATOM 774 O O . GLY A 1 95 ? 9.417 -7.722 -2.097 1.00 95.12 95 GLY A O 1
ATOM 775 N N . THR A 1 96 ? 11.553 -7.964 -2.729 1.00 95.00 96 THR A N 1
ATOM 776 C CA . THR A 1 96 ? 11.458 -9.394 -3.086 1.00 95.00 96 THR A CA 1
ATOM 777 C C . THR A 1 96 ? 11.892 -10.345 -1.965 1.00 95.00 96 THR A C 1
ATOM 779 O O . THR A 1 96 ? 11.819 -11.563 -2.112 1.00 95.00 96 THR A O 1
ATOM 782 N N . GLY A 1 97 ? 12.353 -9.801 -0.832 1.00 95.62 97 GLY A N 1
ATOM 783 C CA . GLY A 1 97 ? 12.905 -10.586 0.278 1.00 95.62 97 GLY A CA 1
ATOM 784 C C . GLY A 1 97 ? 14.307 -11.146 0.019 1.00 95.62 97 GLY A C 1
ATOM 785 O O . GLY A 1 97 ? 14.755 -11.975 0.798 1.00 95.62 97 GLY A O 1
ATOM 786 N N . VAL A 1 98 ? 14.967 -10.711 -1.060 1.00 96.00 98 VAL A N 1
ATOM 787 C CA . VAL A 1 98 ? 16.379 -11.004 -1.335 1.00 96.00 98 VAL A CA 1
ATOM 788 C C . VAL A 1 98 ? 17.283 -10.363 -0.280 1.00 96.00 98 VAL A C 1
ATOM 790 O O . VAL A 1 98 ? 17.000 -9.258 0.195 1.00 96.00 98 VAL A O 1
ATOM 793 N N . ASP A 1 99 ? 18.384 -11.032 0.045 1.00 97.44 99 ASP A N 1
ATOM 794 C CA . ASP A 1 99 ? 19.442 -10.513 0.910 1.00 97.44 99 ASP A CA 1
ATOM 795 C C . ASP A 1 99 ? 20.835 -10.858 0.330 1.00 97.44 99 ASP A C 1
ATOM 797 O O . ASP A 1 99 ? 20.921 -11.562 -0.679 1.00 97.44 99 ASP A O 1
ATOM 801 N N . PRO A 1 100 ? 21.948 -10.353 0.901 1.00 98.25 100 PRO A N 1
ATOM 802 C CA . PRO A 1 100 ? 23.291 -10.627 0.377 1.00 98.25 100 PRO A CA 1
ATOM 803 C C . PRO A 1 100 ? 23.718 -12.107 0.378 1.00 98.25 100 PRO A C 1
ATOM 805 O O . PRO A 1 100 ? 24.759 -12.430 -0.190 1.00 98.25 100 PRO A O 1
ATOM 808 N N . PHE A 1 101 ? 22.957 -12.991 1.025 1.00 98.19 101 PHE A N 1
ATOM 809 C CA . PHE A 1 101 ? 23.270 -14.403 1.238 1.00 98.19 101 PHE A CA 1
ATOM 810 C C . PHE A 1 101 ? 22.249 -15.358 0.595 1.00 98.19 101 PHE A C 1
ATOM 812 O O . PHE A 1 101 ? 22.457 -16.572 0.634 1.00 98.19 101 PHE A O 1
ATOM 819 N N . GLY A 1 102 ? 21.167 -14.854 -0.004 1.00 96.25 102 GLY A N 1
ATOM 820 C CA . GLY A 1 102 ? 20.066 -15.678 -0.496 1.00 96.25 102 GLY A CA 1
ATOM 821 C C . GLY A 1 102 ? 19.259 -15.047 -1.630 1.00 96.25 102 GLY A C 1
ATOM 822 O O . GLY A 1 102 ? 19.201 -13.832 -1.800 1.00 96.25 102 GLY A O 1
ATOM 823 N N . ALA A 1 103 ? 18.622 -15.907 -2.426 1.00 96.25 103 ALA A N 1
ATOM 824 C CA . ALA A 1 103 ? 17.771 -15.513 -3.546 1.00 96.25 103 ALA A CA 1
ATOM 825 C C . ALA A 1 103 ? 16.428 -14.896 -3.079 1.00 96.25 103 ALA A C 1
ATOM 827 O O . ALA A 1 103 ? 16.037 -15.070 -1.923 1.00 96.25 103 ALA A O 1
ATOM 828 N N . PRO A 1 104 ? 15.691 -14.197 -3.968 1.00 93.75 104 PRO A N 1
ATOM 829 C CA . PRO A 1 104 ? 14.326 -13.742 -3.703 1.00 93.75 104 PRO A CA 1
ATOM 830 C C . PRO A 1 104 ? 13.406 -14.838 -3.153 1.00 93.75 104 PRO A C 1
ATOM 832 O O . PRO A 1 104 ? 13.444 -15.976 -3.611 1.00 93.75 104 PRO A O 1
ATOM 835 N N . THR A 1 105 ? 12.528 -14.469 -2.221 1.00 95.69 105 THR A N 1
ATOM 836 C CA . THR A 1 105 ? 11.551 -15.386 -1.599 1.00 95.69 105 THR A CA 1
ATOM 837 C C . THR A 1 105 ? 10.099 -14.977 -1.846 1.00 95.69 105 THR A C 1
ATOM 839 O O . THR A 1 105 ? 9.184 -15.753 -1.576 1.00 95.69 105 THR A O 1
ATOM 842 N N . LYS A 1 106 ? 9.865 -13.764 -2.361 1.00 92.56 106 LYS A N 1
ATOM 843 C CA . LYS A 1 106 ? 8.533 -13.222 -2.649 1.00 92.56 106 LYS A CA 1
ATOM 844 C C . LYS A 1 106 ? 8.335 -13.070 -4.151 1.00 92.56 106 LYS A C 1
ATOM 846 O O . LYS A 1 106 ? 9.110 -12.375 -4.808 1.00 92.56 106 LYS A O 1
ATOM 851 N N . TYR A 1 107 ? 7.248 -13.645 -4.653 1.00 88.75 107 TYR A N 1
ATOM 852 C CA . TYR A 1 107 ? 6.798 -13.507 -6.035 1.00 88.75 107 TYR A CA 1
ATOM 853 C C . TYR A 1 107 ? 5.448 -12.801 -6.035 1.00 88.75 107 TYR A C 1
ATOM 855 O O . TYR A 1 107 ? 4.444 -13.352 -5.584 1.00 88.75 107 TYR A O 1
ATOM 863 N N . TRP A 1 108 ? 5.439 -11.544 -6.470 1.00 89.94 108 TRP A N 1
ATOM 864 C CA . TRP A 1 108 ? 4.256 -10.700 -6.376 1.00 89.94 108 TRP A CA 1
ATOM 865 C C . TRP A 1 108 ? 3.337 -10.856 -7.592 1.00 89.94 108 TRP A C 1
ATOM 867 O O . TRP A 1 108 ? 3.824 -10.882 -8.723 1.00 89.94 108 TRP A O 1
ATOM 877 N N . PRO A 1 109 ? 2.005 -10.843 -7.402 1.00 86.56 109 PRO A N 1
ATOM 878 C CA . PRO A 1 109 ? 1.044 -10.968 -8.495 1.00 86.56 109 PRO A CA 1
ATOM 879 C C . PRO A 1 109 ? 0.949 -9.712 -9.373 1.00 86.56 109 PRO A C 1
ATOM 881 O O . PRO A 1 109 ? 0.160 -9.700 -10.310 1.00 86.56 109 PRO A O 1
ATOM 884 N N . TRP A 1 110 ? 1.685 -8.641 -9.071 1.00 89.25 110 TRP A N 1
ATOM 885 C CA . TRP A 1 110 ? 1.779 -7.422 -9.885 1.00 89.25 110 TRP A CA 1
ATOM 886 C C . TRP A 1 110 ? 3.119 -7.268 -10.607 1.00 89.25 110 TRP A C 1
ATOM 888 O O . TRP A 1 110 ? 3.292 -6.288 -11.328 1.00 89.25 110 TRP A O 1
ATOM 898 N N . GLU A 1 111 ? 4.054 -8.198 -10.415 1.00 88.06 111 GLU A N 1
ATOM 899 C CA . GLU A 1 111 ? 5.277 -8.267 -11.215 1.00 88.06 111 GLU A CA 1
ATOM 900 C C . GLU A 1 111 ? 5.033 -9.147 -12.446 1.00 88.06 111 GLU A C 1
ATOM 902 O O . GLU A 1 111 ? 4.130 -9.968 -12.423 1.00 88.06 111 GLU A O 1
ATOM 907 N N . ASP A 1 112 ? 5.809 -8.991 -13.514 1.00 82.19 112 ASP A N 1
ATOM 908 C CA . ASP A 1 112 ? 5.898 -9.895 -14.682 1.00 82.19 112 ASP A CA 1
ATOM 909 C C . ASP A 1 112 ? 7.355 -10.177 -15.091 1.00 82.19 112 ASP A C 1
ATOM 911 O O . ASP A 1 112 ? 7.625 -10.861 -16.074 1.00 82.19 112 ASP A O 1
ATOM 915 N N . GLY A 1 113 ? 8.307 -9.638 -14.320 1.00 83.12 113 GLY A N 1
ATOM 916 C CA . GLY A 1 113 ? 9.740 -9.703 -14.593 1.00 83.12 113 GLY A CA 1
ATOM 917 C C . GLY A 1 113 ? 10.242 -8.700 -15.641 1.00 83.12 113 GLY A C 1
ATOM 918 O O . GLY A 1 113 ? 11.451 -8.609 -15.838 1.00 83.12 113 GLY A O 1
ATOM 919 N N . THR A 1 114 ? 9.378 -7.909 -16.289 1.00 80.06 114 THR A N 1
ATOM 920 C CA . THR A 1 114 ? 9.725 -7.179 -17.529 1.00 80.06 114 THR A CA 1
ATOM 921 C C . THR A 1 114 ? 10.150 -5.711 -17.369 1.00 80.06 114 THR A C 1
ATOM 923 O O . THR A 1 114 ? 10.282 -5.017 -18.369 1.00 80.06 114 THR A O 1
ATOM 926 N N . ASN A 1 115 ? 10.375 -5.205 -16.148 1.00 87.19 115 ASN A N 1
ATOM 927 C CA . ASN A 1 115 ? 10.531 -3.766 -15.808 1.00 87.19 115 ASN A CA 1
ATOM 928 C C . ASN A 1 115 ? 9.812 -2.793 -16.771 1.00 87.19 115 ASN A C 1
ATOM 930 O O . ASN A 1 115 ? 10.391 -1.803 -17.198 1.00 87.19 115 ASN A O 1
ATOM 934 N N . SER A 1 116 ? 8.569 -3.087 -17.159 1.00 90.94 116 SER A N 1
ATOM 935 C CA . SER A 1 116 ? 7.847 -2.341 -18.192 1.00 90.94 116 SER A CA 1
ATOM 936 C C . SER A 1 116 ? 6.971 -1.238 -17.593 1.00 90.94 116 SER A C 1
ATOM 938 O O . SER A 1 116 ? 6.625 -1.259 -16.407 1.00 90.94 116 SER A O 1
ATOM 940 N N . LEU A 1 117 ? 6.548 -0.274 -18.421 1.00 90.06 117 LEU A N 1
ATOM 941 C CA . LEU A 1 117 ? 5.550 0.726 -18.014 1.00 90.06 117 LEU A CA 1
ATOM 942 C C . LEU A 1 117 ? 4.200 0.084 -17.660 1.00 90.06 117 LEU A C 1
ATOM 944 O O . LEU A 1 117 ? 3.506 0.562 -16.762 1.00 90.06 117 LEU A O 1
ATOM 948 N N . ALA A 1 118 ? 3.824 -1.003 -18.338 1.00 88.00 118 ALA A N 1
ATOM 949 C CA . ALA A 1 118 ? 2.607 -1.748 -18.027 1.00 88.00 118 ALA A CA 1
ATOM 950 C C . ALA A 1 118 ? 2.671 -2.341 -16.609 1.00 88.00 118 ALA A C 1
ATOM 952 O O . ALA A 1 118 ? 1.753 -2.139 -15.807 1.00 88.00 118 ALA A O 1
ATOM 953 N N . MET A 1 119 ? 3.794 -2.970 -16.253 1.00 88.06 119 MET A N 1
ATOM 954 C CA . MET A 1 119 ? 4.021 -3.483 -14.903 1.00 88.06 119 MET A CA 1
ATOM 955 C C . MET A 1 119 ? 4.071 -2.359 -13.858 1.00 88.06 119 MET A C 1
ATOM 957 O O . MET A 1 119 ? 3.485 -2.484 -12.784 1.00 88.06 119 MET A O 1
ATOM 961 N N . ALA A 1 120 ? 4.704 -1.227 -14.168 1.00 93.06 120 ALA A N 1
ATOM 962 C CA . ALA A 1 120 ? 4.712 -0.059 -13.289 1.00 93.06 120 ALA A CA 1
ATOM 963 C C . ALA A 1 120 ? 3.289 0.436 -12.958 1.00 93.06 120 ALA A C 1
ATOM 965 O O . ALA A 1 120 ? 2.943 0.610 -11.785 1.00 93.06 120 ALA A O 1
ATOM 966 N N . LYS A 1 121 ? 2.417 0.559 -13.968 1.00 91.69 121 LYS A N 1
ATOM 967 C CA . LYS A 1 121 ? 0.993 0.892 -13.779 1.00 91.69 121 LYS A CA 1
ATOM 968 C C . LYS A 1 121 ? 0.260 -0.164 -12.946 1.00 91.69 121 LYS A C 1
ATOM 970 O O . LYS A 1 121 ? -0.580 0.181 -12.116 1.00 91.69 121 LYS A O 1
ATOM 975 N N . ARG A 1 122 ? 0.584 -1.447 -13.123 1.00 91.19 122 ARG A N 1
ATOM 976 C CA . ARG A 1 122 ? 0.002 -2.549 -12.341 1.00 91.19 122 ARG A CA 1
ATOM 977 C C . ARG A 1 122 ? 0.370 -2.477 -10.859 1.00 91.19 122 ARG A C 1
ATOM 979 O O . ARG A 1 122 ? -0.528 -2.551 -10.023 1.00 91.19 122 ARG A O 1
ATOM 986 N N . ARG A 1 123 ? 1.643 -2.238 -10.525 1.00 93.62 123 ARG A N 1
ATOM 987 C CA . ARG A 1 123 ? 2.080 -1.984 -9.136 1.00 93.62 123 ARG A CA 1
ATOM 988 C C . ARG A 1 123 ? 1.347 -0.803 -8.523 1.00 93.62 123 ARG A C 1
ATOM 990 O O . ARG A 1 123 ? 0.949 -0.861 -7.366 1.00 93.62 123 ARG A O 1
ATOM 997 N N . MET A 1 124 ? 1.151 0.262 -9.302 1.00 95.31 124 MET A N 1
ATOM 998 C CA . MET A 1 124 ? 0.447 1.447 -8.823 1.00 95.31 124 MET A CA 1
ATOM 999 C C . MET A 1 124 ? -0.994 1.119 -8.420 1.00 95.31 124 MET A C 1
ATOM 1001 O O . MET A 1 124 ? -1.451 1.549 -7.364 1.00 95.31 124 MET A O 1
ATOM 1005 N N . ARG A 1 125 ? -1.696 0.293 -9.205 1.00 94.81 125 ARG A N 1
ATOM 1006 C CA . ARG A 1 125 ? -3.043 -0.182 -8.850 1.00 94.81 125 ARG A CA 1
ATOM 1007 C C . ARG A 1 125 ? -3.041 -1.003 -7.560 1.00 94.81 125 ARG A C 1
ATOM 1009 O O . ARG A 1 125 ? -3.871 -0.740 -6.693 1.00 94.81 125 ARG A O 1
ATOM 1016 N N . ALA A 1 126 ? -2.078 -1.913 -7.396 1.00 95.62 126 ALA A N 1
ATOM 1017 C CA . ALA A 1 126 ? -1.908 -2.665 -6.150 1.00 95.62 126 ALA A CA 1
ATOM 1018 C C . ALA A 1 126 ? -1.656 -1.736 -4.948 1.00 95.62 126 ALA A C 1
ATOM 1020 O O . ALA A 1 126 ? -2.250 -1.927 -3.888 1.00 95.62 126 ALA A O 1
ATOM 1021 N N . ASN A 1 127 ? -0.847 -0.685 -5.122 1.00 97.44 127 ASN A N 1
ATOM 1022 C CA . ASN A 1 127 ? -0.610 0.326 -4.092 1.00 97.44 127 ASN A CA 1
ATOM 1023 C C . ASN A 1 127 ? -1.888 1.061 -3.685 1.00 97.44 127 ASN A C 1
ATOM 1025 O O . ASN A 1 127 ? -2.191 1.133 -2.495 1.00 97.44 127 ASN A O 1
ATOM 1029 N N . PHE A 1 128 ? -2.667 1.557 -4.646 1.00 96.62 128 PHE A N 1
ATOM 1030 C CA . PHE A 1 128 ? -3.906 2.275 -4.340 1.00 96.62 128 PHE A CA 1
ATOM 1031 C C . PHE A 1 128 ? -4.971 1.385 -3.683 1.00 96.62 128 PHE A C 1
ATOM 1033 O O . PHE A 1 128 ? -5.661 1.840 -2.767 1.00 96.62 128 PHE A O 1
ATOM 1040 N N . GLU A 1 129 ? -5.074 0.113 -4.074 1.00 97.19 129 GLU A N 1
ATOM 1041 C CA . GLU A 1 129 ? -5.929 -0.849 -3.370 1.00 97.19 129 GLU A CA 1
ATOM 1042 C C . GLU A 1 129 ? -5.463 -1.049 -1.921 1.00 97.19 129 GLU A C 1
ATOM 1044 O O . GLU A 1 129 ? -6.266 -0.952 -0.989 1.00 97.19 129 GLU A O 1
ATOM 1049 N N . PHE A 1 130 ? -4.163 -1.277 -1.722 1.00 98.00 130 PHE A N 1
ATOM 1050 C CA . PHE A 1 130 ? -3.568 -1.525 -0.411 1.00 98.00 130 PHE A CA 1
ATOM 1051 C C . PHE A 1 130 ? -3.763 -0.345 0.549 1.00 98.00 130 PHE A C 1
ATOM 1053 O O . PHE A 1 130 ? -4.268 -0.534 1.657 1.00 98.00 130 PHE A O 1
ATOM 1060 N N . ILE A 1 131 ? -3.433 0.885 0.135 1.00 97.88 131 ILE A N 1
ATOM 1061 C CA . ILE A 1 131 ? -3.593 2.072 0.994 1.00 97.88 131 ILE A CA 1
ATOM 1062 C C . ILE A 1 131 ? -5.068 2.358 1.299 1.00 97.88 131 ILE A C 1
ATOM 1064 O O . ILE A 1 131 ? -5.396 2.725 2.429 1.00 97.88 131 ILE A O 1
ATOM 1068 N N . ASN A 1 132 ? -5.981 2.107 0.350 1.00 97.44 132 ASN A N 1
ATOM 1069 C CA . ASN A 1 132 ? -7.417 2.230 0.598 1.00 97.44 132 ASN A CA 1
ATOM 1070 C C . ASN A 1 132 ? -7.905 1.198 1.627 1.00 97.44 132 ASN A C 1
ATOM 1072 O O . ASN A 1 132 ? -8.662 1.556 2.537 1.00 97.44 132 ASN A O 1
ATOM 1076 N N . LYS A 1 133 ? -7.448 -0.058 1.520 1.00 98.31 133 LYS A N 1
ATOM 1077 C CA . LYS A 1 133 ? -7.753 -1.121 2.489 1.00 98.31 133 LYS A CA 1
ATOM 1078 C C . LYS A 1 133 ? -7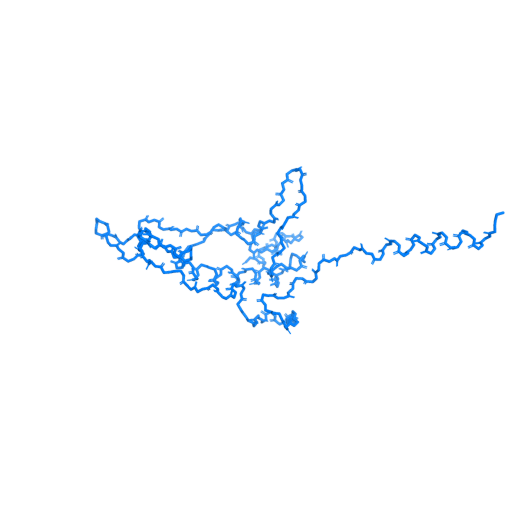.170 -0.810 3.870 1.00 98.31 133 LYS A C 1
ATOM 1080 O O . LYS A 1 133 ? -7.848 -1.053 4.860 1.00 98.31 133 LYS A O 1
ATOM 1085 N N . LEU A 1 134 ? -5.993 -0.195 3.969 1.00 98.38 134 LEU A N 1
ATOM 1086 C CA . LEU A 1 134 ? -5.453 0.281 5.251 1.00 98.38 134 LEU A CA 1
ATOM 1087 C C . LEU A 1 134 ? -6.145 1.550 5.782 1.00 98.38 134 LEU A C 1
ATOM 1089 O O . LEU A 1 134 ? -6.075 1.839 6.971 1.00 98.38 134 LEU A O 1
ATOM 1093 N N . GLY A 1 135 ? -6.815 2.331 4.931 1.00 97.56 135 GLY A N 1
ATOM 1094 C CA . GLY A 1 135 ? -7.345 3.641 5.323 1.00 97.56 135 GLY A CA 1
ATOM 1095 C C . GLY A 1 135 ? -6.246 4.687 5.545 1.00 97.56 135 GLY A C 1
ATOM 1096 O O . GLY A 1 135 ? -6.384 5.552 6.409 1.00 97.56 135 GLY A O 1
ATOM 1097 N N . VAL A 1 136 ? -5.160 4.592 4.776 1.00 97.00 136 VAL A N 1
ATOM 1098 C CA . VAL A 1 136 ? -4.024 5.523 4.777 1.00 97.00 136 VAL A CA 1
ATOM 1099 C C . VAL A 1 136 ? -4.084 6.394 3.519 1.00 97.00 136 VAL A C 1
ATOM 1101 O O . VAL A 1 136 ? -4.430 5.911 2.445 1.00 97.00 136 VAL A O 1
ATOM 1104 N N . ASP A 1 137 ? -3.753 7.680 3.646 1.00 94.31 137 ASP A N 1
ATOM 1105 C CA . ASP A 1 137 ? -3.857 8.685 2.576 1.00 94.31 137 ASP A CA 1
ATOM 1106 C C . ASP A 1 137 ? -2.498 9.145 2.019 1.00 94.31 137 ASP A C 1
ATOM 1108 O O . ASP A 1 137 ? -2.442 10.004 1.137 1.00 94.31 137 ASP A O 1
ATOM 1112 N N . ARG A 1 138 ? -1.391 8.590 2.524 1.00 98.19 138 ARG A N 1
ATOM 1113 C CA . ARG A 1 138 ? -0.026 8.954 2.124 1.00 98.19 138 ARG A CA 1
ATOM 1114 C C . ARG A 1 138 ? 0.786 7.732 1.735 1.00 98.19 138 ARG A C 1
ATOM 1116 O O . ARG A 1 138 ? 0.614 6.632 2.257 1.00 98.19 138 ARG A O 1
ATOM 1123 N N . TRP A 1 139 ? 1.720 7.968 0.832 1.00 98.44 139 TRP A N 1
ATOM 1124 C CA . TRP A 1 139 ? 2.709 7.000 0.399 1.00 98.44 139 TRP A CA 1
ATOM 1125 C C . TRP A 1 139 ? 3.964 7.749 -0.054 1.00 98.44 139 TRP A C 1
ATOM 1127 O O . TRP A 1 139 ? 3.907 8.935 -0.389 1.00 98.44 139 TRP A O 1
ATOM 1137 N N . CYS A 1 140 ? 5.102 7.067 -0.018 1.00 98.56 140 CYS A N 1
ATOM 1138 C CA . CYS A 1 140 ? 6.400 7.601 -0.419 1.00 98.56 140 CYS A CA 1
ATOM 1139 C C . CYS A 1 140 ? 7.023 6.685 -1.470 1.00 98.56 140 CYS A C 1
ATOM 1141 O O . CYS A 1 140 ? 6.863 5.466 -1.400 1.00 98.56 140 CYS A O 1
ATOM 1143 N N . PHE A 1 141 ? 7.777 7.259 -2.403 1.00 98.50 141 PHE A N 1
ATOM 1144 C CA . PHE A 1 141 ? 8.422 6.525 -3.487 1.00 98.50 141 PHE A CA 1
ATOM 1145 C C . PHE A 1 141 ? 9.756 7.166 -3.879 1.00 98.50 141 PHE A C 1
ATOM 1147 O O . PHE A 1 141 ? 9.941 8.371 -3.707 1.00 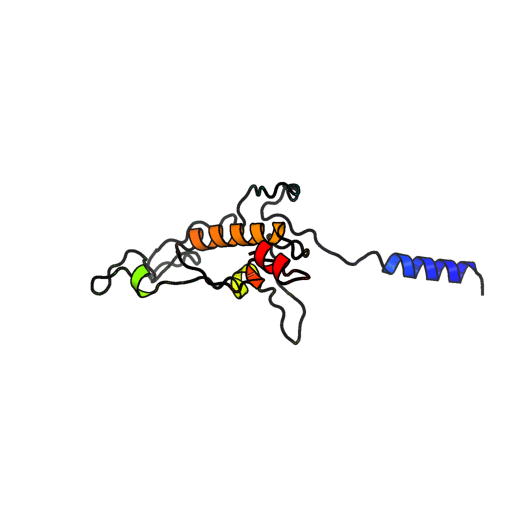98.50 141 PHE A O 1
ATOM 1154 N N . HIS A 1 142 ? 10.653 6.365 -4.446 1.00 98.19 142 HIS A N 1
ATOM 1155 C CA . HIS A 1 142 ? 11.701 6.834 -5.347 1.00 98.19 142 HIS A CA 1
ATOM 1156 C C . HIS A 1 142 ? 11.180 6.770 -6.785 1.00 98.19 142 HIS A C 1
ATOM 1158 O O . HIS A 1 142 ? 10.323 5.948 -7.114 1.00 98.19 142 HIS A O 1
ATOM 1164 N N . ASP A 1 143 ? 11.718 7.601 -7.670 1.00 96.44 143 ASP A N 1
ATOM 1165 C CA . ASP A 1 143 ? 11.370 7.607 -9.097 1.00 96.44 143 ASP A CA 1
ATOM 1166 C C . ASP A 1 143 ? 11.464 6.205 -9.739 1.00 96.44 143 ASP A C 1
ATOM 1168 O O . ASP A 1 143 ? 10.553 5.777 -10.449 1.00 96.44 143 ASP A O 1
ATOM 1172 N N . ARG A 1 144 ? 12.513 5.438 -9.415 1.00 95.19 144 ARG A N 1
ATOM 1173 C CA . ARG A 1 144 ? 12.742 4.072 -9.931 1.00 95.19 144 ARG A CA 1
ATOM 1174 C C . ARG A 1 144 ? 11.833 2.999 -9.347 1.00 95.19 144 ARG A C 1
ATOM 1176 O O . ARG A 1 144 ? 11.761 1.891 -9.889 1.00 95.19 144 ARG A O 1
ATOM 1183 N N . ASP A 1 145 ? 11.114 3.310 -8.276 1.00 96.44 145 ASP A N 1
ATOM 1184 C CA . ASP A 1 145 ? 10.113 2.395 -7.739 1.00 96.44 145 ASP A CA 1
ATOM 1185 C C . ASP A 1 145 ? 8.876 2.356 -8.640 1.00 96.44 145 ASP A C 1
ATOM 1187 O O . ASP A 1 145 ? 8.323 1.277 -8.888 1.00 96.44 145 ASP A O 1
ATOM 1191 N N . ILE A 1 146 ? 8.481 3.529 -9.147 1.00 96.25 146 ILE A N 1
ATOM 1192 C CA . ILE A 1 146 ? 7.202 3.766 -9.827 1.00 96.25 146 ILE A CA 1
ATOM 1193 C C . ILE A 1 146 ? 7.304 3.810 -11.348 1.00 96.25 146 ILE A C 1
ATOM 1195 O O . ILE A 1 146 ? 6.278 3.676 -12.005 1.00 96.25 146 ILE A O 1
ATOM 1199 N N . ALA A 1 147 ? 8.502 3.976 -11.905 1.00 95.81 147 ALA A N 1
ATOM 1200 C CA . ALA A 1 147 ? 8.721 4.046 -13.341 1.00 95.81 147 ALA A CA 1
ATOM 1201 C C . ALA A 1 147 ? 9.990 3.280 -13.744 1.00 95.81 147 ALA A C 1
ATOM 1203 O O . ALA A 1 147 ? 10.982 3.274 -13.002 1.00 95.81 147 ALA A O 1
ATOM 1204 N N . PRO A 1 148 ? 9.991 2.635 -14.921 1.00 93.88 148 PRO A N 1
ATOM 1205 C CA . PRO A 1 148 ? 11.182 1.982 -15.426 1.00 93.88 148 PRO A CA 1
ATOM 1206 C C . PRO A 1 148 ? 12.242 2.998 -15.847 1.00 93.88 148 PRO A C 1
ATOM 1208 O O . PRO A 1 148 ? 11.963 4.167 -16.133 1.00 93.88 148 PRO A O 1
ATOM 1211 N N . ASP A 1 149 ? 13.488 2.549 -15.861 1.00 92.56 149 ASP A N 1
ATOM 1212 C CA . ASP A 1 149 ? 14.600 3.309 -16.403 1.00 92.56 149 ASP A CA 1
ATOM 1213 C C . ASP A 1 149 ? 14.506 3.435 -17.933 1.00 92.56 149 ASP A C 1
ATOM 1215 O O . ASP A 1 149 ? 13.624 2.890 -18.598 1.00 92.56 149 ASP A O 1
ATOM 1219 N N . GLY A 1 150 ? 15.401 4.236 -18.498 1.00 91.88 150 GLY A N 1
ATOM 1220 C CA . GLY A 1 150 ? 15.487 4.478 -19.929 1.00 91.88 150 GLY A CA 1
ATOM 1221 C C . GLY A 1 150 ? 16.939 4.645 -20.343 1.00 91.88 150 GLY A C 1
ATOM 1222 O O . GLY A 1 150 ? 17.786 5.015 -19.532 1.00 91.88 150 GLY A O 1
ATOM 1223 N N . LYS A 1 151 ? 17.235 4.408 -21.625 1.00 94.75 151 LYS A N 1
ATOM 1224 C CA . LYS A 1 151 ? 18.600 4.557 -22.162 1.00 94.75 151 LYS A CA 1
ATOM 1225 C C . LYS A 1 151 ? 19.099 6.006 -22.148 1.00 94.75 151 LYS A C 1
ATOM 1227 O O . LYS A 1 151 ? 20.299 6.238 -22.246 1.00 94.75 151 LYS A O 1
ATOM 1232 N N . THR A 1 152 ? 18.188 6.972 -22.054 1.00 96.44 152 THR A N 1
ATOM 1233 C CA . THR A 1 152 ? 18.493 8.402 -21.986 1.00 96.44 152 THR A CA 1
ATOM 1234 C C . THR A 1 152 ? 17.677 9.063 -20.879 1.00 96.44 152 THR A C 1
ATOM 1236 O O . THR A 1 152 ? 16.609 8.581 -20.494 1.00 96.44 152 THR A O 1
ATOM 1239 N N . LEU A 1 153 ? 18.159 10.210 -20.394 1.00 96.12 153 LEU A N 1
ATOM 1240 C CA . LEU A 1 153 ? 17.435 11.017 -19.411 1.00 96.12 153 LEU A CA 1
ATOM 1241 C C . LEU A 1 153 ? 16.070 11.497 -19.939 1.00 96.12 153 LEU A C 1
ATOM 1243 O O . LEU A 1 153 ? 15.138 11.672 -19.162 1.00 96.12 153 LEU A O 1
ATOM 1247 N N . GLU A 1 154 ? 15.943 11.701 -21.250 1.00 96.25 154 GLU A N 1
ATOM 1248 C CA . GLU A 1 154 ? 14.678 12.058 -21.897 1.00 96.25 154 GLU A CA 1
ATOM 1249 C C . GLU A 1 154 ? 13.638 10.939 -21.760 1.00 96.25 154 GLU A C 1
ATOM 1251 O O . GLU A 1 154 ? 12.533 11.193 -21.289 1.00 96.25 154 GLU A O 1
ATOM 1256 N N . VAL A 1 155 ? 14.017 9.690 -22.058 1.00 92.75 155 VAL A N 1
ATOM 1257 C CA . VAL A 1 155 ? 13.130 8.524 -21.887 1.00 92.75 155 VAL A CA 1
ATOM 1258 C C . VAL A 1 155 ? 12.764 8.328 -20.417 1.00 92.75 155 VAL A C 1
ATOM 1260 O O . VAL A 1 155 ? 11.609 8.077 -20.093 1.00 92.75 155 VAL A O 1
ATOM 1263 N N . VAL A 1 156 ? 13.726 8.505 -19.509 1.00 92.62 156 VAL A N 1
ATOM 1264 C CA . VAL A 1 156 ? 13.471 8.468 -18.062 1.00 92.62 156 VAL A CA 1
ATOM 1265 C C . VAL A 1 156 ? 12.393 9.472 -17.650 1.00 92.62 156 VAL A C 1
ATOM 1267 O O . VAL A 1 156 ? 11.501 9.113 -16.890 1.00 92.62 156 VAL A O 1
ATOM 1270 N N . LYS A 1 157 ? 12.479 10.719 -18.130 1.00 91.94 157 LYS A N 1
ATOM 1271 C CA . LYS A 1 157 ? 11.510 11.776 -17.806 1.00 91.94 157 LYS A CA 1
ATOM 1272 C C . LYS A 1 157 ? 10.143 11.521 -18.428 1.00 91.94 157 LYS A C 1
ATOM 1274 O O . LYS A 1 157 ? 9.151 11.897 -17.831 1.00 91.94 157 LYS A O 1
ATOM 1279 N N . PHE A 1 158 ? 10.102 10.906 -19.607 1.00 93.69 158 PHE A N 1
ATOM 1280 C CA . PHE A 1 158 ? 8.856 10.514 -20.259 1.00 93.69 158 PHE A CA 1
ATOM 1281 C C . PHE A 1 158 ? 8.124 9.392 -19.504 1.00 93.69 158 PHE A C 1
ATOM 1283 O O . PHE A 1 158 ? 6.899 9.333 -19.525 1.00 93.69 158 PHE A O 1
ATOM 1290 N N . ASN A 1 159 ? 8.870 8.497 -18.851 1.00 89.62 159 ASN A N 1
ATOM 1291 C CA . ASN A 1 159 ? 8.309 7.353 -18.131 1.00 89.62 159 ASN A CA 1
ATOM 1292 C C . ASN A 1 159 ? 7.705 7.698 -16.756 1.00 89.62 159 ASN A C 1
ATOM 1294 O O . ASN A 1 159 ? 6.923 6.893 -16.247 1.00 89.62 159 ASN A O 1
ATOM 1298 N N . ILE A 1 160 ? 8.123 8.808 -16.139 1.00 86.31 160 ILE A N 1
ATOM 1299 C CA . ILE A 1 160 ? 7.666 9.278 -14.816 1.00 86.31 160 ILE A CA 1
ATOM 1300 C C . ILE A 1 160 ? 6.398 10.113 -14.985 1.00 86.31 160 ILE A C 1
ATOM 1302 O O . ILE A 1 160 ? 5.429 9.842 -14.241 1.00 86.31 160 ILE A O 1
#

Secondary structure (DSSP, 8-state):
--HHHHHHHHHHHHHTTS---------SSTT-----TT----S-SSTT-PPPEE--TT---TTEESS--TT-EETTEEHHHHH--EEEHIIIII----BTTB------TT--SS--HHHHHHHHHHHHHHHHHHT--EEE--HHHHS---SSHHHHHHH-

Organism: NCBI:txid152421

InterPro domains:
  IPR001998 Xylose isomerase [PS51415] (76-160)
  IPR001998 Xylose isomerase [PTHR48408] (3-156)
  IPR036237 Xylose isomerase-like superfamily [SSF51658] (44-154)

Radius of gyration: 22.87 Å; chains: 1; bounding box: 45×64×56 Å

Foldseek 3Di:
DDPVVVVVVVVVVVVVVPDDDDDQQDDCDPDDDPDPPPLDDPDAQDPPQAQAEADAQVDPPPRHHHPDDQQDADPRRGPCVVPLDAAELCCPQVNQVDDPVDDGDDDGSLDRPPQALSSLSSSVRNVVSVCRSDVHDHYDYDLVSRFGDDPDVVVSVVGD